Protein AF-A0AB35PGX9-F1 (afdb_monomer_lite)

Structure (mmCIF, N/CA/C/O backbone):
data_AF-A0AB35PGX9-F1
#
_entry.id   AF-A0AB35PGX9-F1
#
loop_
_atom_site.group_PDB
_atom_site.id
_atom_site.type_symbol
_atom_site.label_atom_id
_atom_site.label_alt_id
_atom_site.label_comp_id
_atom_site.label_asym_id
_atom_site.label_entity_id
_atom_site.label_seq_id
_atom_site.pdbx_PDB_ins_code
_atom_site.Cartn_x
_atom_site.Cartn_y
_atom_site.Cartn_z
_atom_site.occupancy
_atom_site.B_iso_or_equiv
_atom_site.auth_seq_id
_atom_site.auth_comp_id
_atom_site.auth_asym_id
_atom_site.auth_atom_id
_atom_site.pdbx_PDB_model_num
ATOM 1 N N . MET A 1 1 ? 38.425 8.591 -52.924 1.00 60.19 1 MET A N 1
ATOM 2 C CA . MET A 1 1 ? 37.621 9.742 -53.399 1.00 60.19 1 MET A CA 1
ATOM 3 C C . MET A 1 1 ? 38.298 10.502 -54.542 1.00 60.19 1 MET A C 1
ATOM 5 O O . MET A 1 1 ? 37.748 10.465 -55.629 1.00 60.19 1 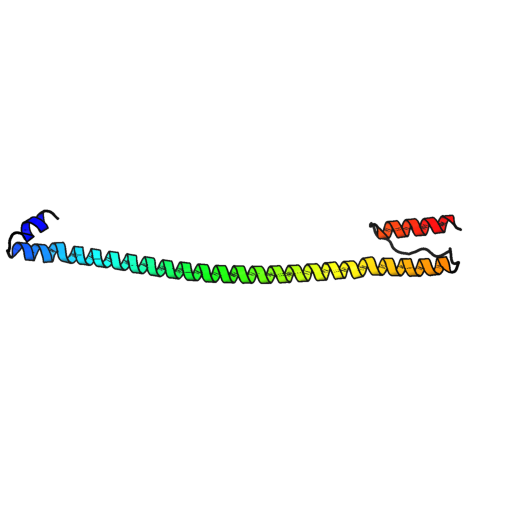MET A O 1
ATOM 9 N N . LYS A 1 2 ? 39.490 11.108 -54.370 1.00 71.12 2 LYS A N 1
ATOM 10 C CA . LYS A 1 2 ? 40.160 11.883 -55.446 1.00 71.12 2 LYS A CA 1
ATOM 11 C C . LYS A 1 2 ? 40.389 11.089 -56.750 1.00 71.12 2 LYS A C 1
ATOM 13 O O . LYS A 1 2 ? 39.935 11.519 -57.799 1.00 71.12 2 LYS A O 1
ATOM 18 N N . LYS A 1 3 ? 40.944 9.871 -56.662 1.00 70.00 3 LYS A N 1
ATOM 19 C CA . LYS A 1 3 ? 41.159 8.980 -57.823 1.00 70.00 3 LYS A CA 1
ATOM 20 C C . LYS A 1 3 ? 39.857 8.550 -58.523 1.00 70.00 3 LYS A C 1
ATOM 22 O O . LYS A 1 3 ? 39.808 8.473 -59.740 1.00 70.00 3 LYS A O 1
ATOM 27 N N . ALA A 1 4 ? 38.780 8.330 -57.760 1.00 67.38 4 ALA A N 1
ATOM 28 C CA . ALA A 1 4 ? 37.450 8.028 -58.303 1.00 67.38 4 ALA A CA 1
ATOM 29 C C . ALA A 1 4 ? 36.873 9.206 -59.108 1.00 67.38 4 ALA A C 1
ATOM 31 O O . ALA A 1 4 ? 36.272 9.008 -60.157 1.00 67.38 4 ALA A O 1
ATOM 32 N N . GLN A 1 5 ? 37.064 10.434 -58.614 1.00 68.81 5 GLN A N 1
ATOM 33 C CA . GLN A 1 5 ? 36.605 11.665 -59.264 1.00 68.81 5 GLN A CA 1
ATOM 34 C C . GLN A 1 5 ? 37.422 12.010 -60.517 1.00 68.81 5 GLN A C 1
ATOM 36 O O . GLN A 1 5 ? 36.877 12.584 -61.456 1.00 68.81 5 GLN A O 1
ATOM 41 N N . GLU A 1 6 ? 38.713 11.675 -60.536 1.00 70.25 6 GLU A N 1
ATOM 42 C CA . GLU A 1 6 ? 39.587 11.819 -61.708 1.00 70.25 6 GLU A CA 1
ATOM 43 C C . GLU A 1 6 ? 39.229 10.805 -62.799 1.00 70.25 6 GLU A C 1
ATOM 45 O O . GLU A 1 6 ? 39.019 11.187 -63.948 1.00 70.25 6 GLU A O 1
ATOM 50 N N . LEU A 1 7 ? 39.064 9.533 -62.426 1.00 67.12 7 LEU A N 1
ATOM 51 C CA . LEU A 1 7 ? 38.678 8.463 -63.345 1.00 67.12 7 LEU A CA 1
ATOM 52 C C . LEU A 1 7 ? 37.246 8.637 -63.874 1.00 67.12 7 LEU A C 1
ATOM 54 O O . LEU A 1 7 ? 37.006 8.426 -65.054 1.00 67.12 7 LEU A O 1
ATOM 58 N N . GLY A 1 8 ? 36.299 9.121 -63.065 1.00 66.06 8 GLY A N 1
ATOM 59 C CA . GLY A 1 8 ? 34.925 9.392 -63.516 1.00 66.06 8 GLY A CA 1
ATOM 60 C C . GLY A 1 8 ? 34.797 10.488 -64.588 1.00 66.06 8 GLY A C 1
ATOM 61 O O . GLY A 1 8 ? 33.758 10.579 -65.235 1.00 66.06 8 GLY A O 1
ATOM 62 N N . LYS A 1 9 ? 35.836 11.311 -64.798 1.00 69.06 9 LYS A N 1
ATOM 63 C CA . LYS A 1 9 ? 35.904 12.297 -65.895 1.00 69.06 9 LYS A CA 1
ATOM 64 C C . LYS A 1 9 ? 36.470 11.709 -67.193 1.00 69.06 9 LYS A C 1
ATOM 66 O O . LYS A 1 9 ? 36.287 12.308 -68.249 1.00 69.06 9 LYS A O 1
ATOM 71 N N . ALA A 1 10 ? 37.150 10.565 -67.120 1.00 64.06 10 ALA A N 1
ATOM 72 C CA . ALA A 1 10 ? 37.703 9.850 -68.263 1.00 64.06 10 ALA A CA 1
ATOM 73 C 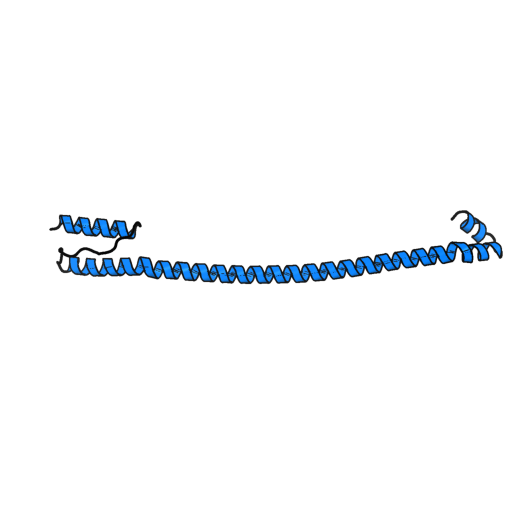C . ALA A 1 10 ? 36.800 8.655 -68.600 1.00 64.06 10 ALA A C 1
ATOM 75 O O . ALA A 1 10 ? 36.617 7.753 -67.786 1.00 64.06 10 ALA A O 1
ATOM 76 N N . ASN A 1 11 ? 36.228 8.640 -69.804 1.00 63.03 11 ASN A N 1
ATOM 77 C CA . ASN A 1 11 ? 35.289 7.609 -70.254 1.00 63.03 11 ASN A CA 1
ATOM 78 C C . ASN A 1 11 ? 36.024 6.317 -70.685 1.00 63.03 11 ASN A C 1
ATOM 80 O O . ASN A 1 11 ? 35.887 5.876 -71.824 1.00 63.03 11 ASN A O 1
ATOM 84 N N . ASN A 1 12 ? 36.855 5.756 -69.793 1.00 70.81 12 ASN A N 1
ATOM 85 C CA . ASN A 1 12 ? 37.823 4.694 -70.090 1.00 70.81 12 ASN A CA 1
ATOM 86 C C . ASN A 1 12 ? 37.617 3.425 -69.232 1.00 70.81 12 ASN A C 1
ATOM 88 O O . ASN A 1 12 ? 37.102 3.466 -68.115 1.00 70.81 12 ASN A O 1
ATOM 92 N N . GLU A 1 13 ? 38.107 2.291 -69.742 1.00 76.44 13 GLU A N 1
ATOM 93 C CA . GLU A 1 13 ? 38.056 0.945 -69.137 1.00 76.44 13 GLU A CA 1
ATOM 94 C C . GLU A 1 13 ? 38.730 0.855 -67.748 1.00 76.44 13 GLU A C 1
ATOM 96 O O . GLU A 1 13 ? 38.294 0.110 -66.866 1.00 76.44 13 GLU A O 1
ATOM 101 N N . GLU A 1 14 ? 39.750 1.682 -67.504 1.00 78.25 14 GLU A N 1
ATOM 102 C CA . GLU A 1 14 ? 40.440 1.787 -66.212 1.00 78.25 14 GLU A CA 1
ATOM 103 C C . GLU A 1 14 ? 39.528 2.359 -65.110 1.00 78.25 14 GLU A C 1
ATOM 105 O O . GLU A 1 14 ? 39.560 1.902 -63.963 1.00 78.25 14 GLU A O 1
ATOM 110 N N . SER A 1 15 ? 38.649 3.303 -65.464 1.00 75.38 15 SER A N 1
ATOM 111 C CA . SER A 1 15 ? 37.657 3.889 -64.557 1.00 75.38 15 SER A CA 1
ATOM 112 C C . SER A 1 15 ? 36.608 2.865 -64.136 1.00 75.38 15 SER A C 1
ATOM 114 O O . SER A 1 15 ? 36.247 2.791 -62.959 1.00 75.38 15 SER A O 1
ATOM 116 N N . TYR A 1 16 ? 36.169 2.034 -65.083 1.00 75.88 16 TYR A N 1
ATOM 117 C CA . TYR A 1 16 ? 35.239 0.937 -64.824 1.00 75.88 16 TYR A CA 1
ATOM 118 C C . TYR A 1 16 ? 35.880 -0.154 -63.954 1.00 75.88 16 TYR A C 1
ATOM 120 O O . TYR A 1 16 ? 35.293 -0.593 -62.966 1.00 75.88 16 TYR A O 1
ATOM 128 N N . THR A 1 17 ? 37.134 -0.512 -64.234 1.00 81.69 17 THR A N 1
ATOM 129 C CA . THR A 1 17 ? 37.889 -1.493 -63.438 1.00 81.69 17 THR A CA 1
ATOM 130 C C . THR A 1 17 ? 38.101 -1.022 -61.996 1.00 81.69 17 THR A C 1
ATOM 132 O O . THR A 1 17 ? 37.919 -1.790 -61.050 1.00 81.69 17 THR A O 1
ATOM 135 N N . TYR A 1 18 ? 38.448 0.253 -61.798 1.00 81.38 18 TYR A N 1
ATOM 136 C CA . TYR A 1 18 ? 38.585 0.836 -60.462 1.00 81.38 18 TYR A CA 1
ATOM 137 C C . TYR A 1 18 ? 37.248 0.879 -59.709 1.00 81.38 18 TYR A C 1
ATOM 139 O O . TYR A 1 18 ? 37.207 0.593 -58.510 1.00 81.38 18 TYR A O 1
ATOM 147 N N . TYR A 1 19 ? 36.150 1.188 -60.403 1.00 80.31 19 TYR A N 1
ATOM 148 C CA . TYR A 1 19 ? 34.809 1.151 -59.825 1.00 80.31 19 TYR A CA 1
ATOM 149 C C . TYR A 1 19 ? 34.455 -0.245 -59.295 1.00 80.31 19 TYR A C 1
ATOM 151 O O . TYR A 1 19 ? 34.142 -0.370 -58.109 1.00 80.31 19 TYR A O 1
ATOM 159 N N . LEU A 1 20 ? 34.586 -1.281 -60.131 1.00 82.81 20 LEU A N 1
ATOM 160 C CA . LEU A 1 20 ? 34.269 -2.666 -59.762 1.00 82.81 20 LEU A CA 1
ATOM 161 C C . LEU A 1 20 ? 35.165 -3.188 -58.628 1.00 82.81 20 LEU A C 1
ATOM 163 O O . LEU A 1 20 ? 34.708 -3.906 -57.742 1.00 82.81 20 LEU A O 1
ATOM 167 N N . LYS A 1 21 ? 36.454 -2.827 -58.636 1.00 86.31 21 LYS A N 1
ATOM 168 C CA . LYS A 1 21 ? 37.428 -3.357 -57.673 1.00 86.31 21 LYS A CA 1
ATOM 169 C C . LYS A 1 21 ? 37.384 -2.665 -56.310 1.00 86.31 21 LYS A C 1
ATOM 171 O O . LYS A 1 21 ? 37.580 -3.325 -55.294 1.00 86.31 21 LYS A O 1
ATOM 176 N N . GLU A 1 22 ? 37.166 -1.351 -56.274 1.00 83.31 22 GLU A N 1
ATOM 177 C CA . GLU A 1 22 ? 37.371 -0.545 -55.060 1.00 83.31 22 GLU A CA 1
ATOM 178 C C . GLU A 1 22 ? 36.106 0.182 -54.589 1.00 83.31 22 GLU A C 1
ATOM 180 O O . GLU A 1 22 ? 35.908 0.348 -53.386 1.00 83.31 22 GLU A O 1
ATOM 185 N N . ILE A 1 23 ? 35.244 0.644 -55.499 1.00 84.75 23 ILE A N 1
ATOM 186 C CA . ILE A 1 23 ? 34.080 1.468 -55.130 1.00 84.75 23 ILE A CA 1
ATOM 187 C C . ILE A 1 23 ? 32.876 0.586 -54.813 1.00 84.75 23 ILE A C 1
ATOM 189 O O . ILE A 1 23 ? 32.292 0.729 -53.740 1.00 84.75 23 ILE A O 1
ATOM 193 N N . GLU A 1 24 ? 32.525 -0.337 -55.707 1.00 86.94 24 GLU A N 1
ATOM 194 C CA . GLU A 1 24 ? 31.382 -1.236 -55.546 1.00 86.94 24 GLU A CA 1
ATOM 195 C C . GLU A 1 24 ? 31.433 -2.060 -54.244 1.00 86.94 24 GLU A C 1
ATOM 197 O O . GLU A 1 24 ? 30.483 -1.965 -53.461 1.00 86.94 24 GLU A O 1
ATOM 202 N N . PRO A 1 25 ? 32.521 -2.785 -53.908 1.00 90.94 25 PRO A N 1
ATOM 203 C CA . PRO A 1 25 ? 32.562 -3.575 -52.677 1.00 90.94 25 PRO A CA 1
ATOM 204 C C . PRO A 1 25 ? 32.534 -2.704 -51.415 1.00 90.94 25 PRO A C 1
ATOM 206 O O . PRO A 1 25 ? 31.924 -3.082 -50.416 1.00 90.94 25 PRO A O 1
ATOM 209 N N . ASN A 1 26 ? 33.153 -1.519 -51.438 1.00 89.31 26 ASN A N 1
ATOM 210 C CA . ASN A 1 26 ? 33.109 -0.594 -50.302 1.00 89.31 26 ASN A CA 1
ATOM 211 C C . ASN A 1 26 ? 31.718 0.028 -50.125 1.00 89.31 26 ASN A C 1
ATOM 213 O O . ASN A 1 26 ? 31.257 0.201 -48.994 1.00 89.31 26 ASN A O 1
ATOM 217 N N . MET A 1 27 ? 31.017 0.312 -51.223 1.00 87.50 27 MET A N 1
ATOM 218 C CA . MET A 1 27 ? 29.630 0.767 -51.196 1.00 87.50 27 MET A CA 1
ATOM 219 C C . MET A 1 27 ? 28.694 -0.336 -50.685 1.00 87.50 27 MET A C 1
ATOM 221 O O . MET A 1 27 ? 27.851 -0.058 -49.833 1.00 87.50 27 MET A O 1
ATOM 225 N N . GLN A 1 28 ? 28.887 -1.591 -51.105 1.00 93.44 28 GLN A N 1
ATOM 226 C CA . GLN A 1 28 ? 28.140 -2.738 -50.577 1.00 93.44 28 GLN A CA 1
ATOM 227 C C . GLN A 1 28 ? 28.379 -2.939 -49.074 1.00 93.44 28 GLN A C 1
ATOM 229 O O . GLN A 1 28 ? 27.413 -3.068 -48.323 1.00 93.44 28 GLN A O 1
ATOM 234 N N . LYS A 1 29 ? 29.637 -2.878 -48.611 1.00 94.06 29 LYS A N 1
ATOM 235 C CA . LYS A 1 29 ? 29.969 -2.909 -47.173 1.00 94.06 29 LYS A CA 1
ATOM 236 C C . LYS A 1 29 ? 29.288 -1.776 -46.408 1.00 94.06 29 LYS A C 1
ATOM 238 O O . LYS A 1 29 ? 28.723 -2.013 -45.349 1.00 94.06 29 LYS A O 1
ATOM 243 N N . THR A 1 30 ? 29.286 -0.565 -46.963 1.00 93.50 30 THR A N 1
ATOM 244 C CA . THR A 1 30 ? 28.645 0.602 -46.337 1.00 93.50 30 THR A CA 1
ATOM 245 C C . THR A 1 30 ? 27.132 0.408 -46.213 1.00 93.50 30 THR A C 1
ATOM 247 O O . THR A 1 30 ? 26.571 0.626 -45.142 1.00 93.50 30 THR A O 1
ATOM 250 N N . ILE A 1 31 ? 26.466 -0.055 -47.277 1.00 95.38 31 ILE A N 1
ATOM 251 C CA . ILE A 1 31 ? 25.028 -0.368 -47.257 1.00 95.38 31 ILE A CA 1
ATOM 252 C C . ILE A 1 31 ? 24.729 -1.467 -46.232 1.00 95.38 31 ILE A C 1
ATOM 254 O O . ILE A 1 31 ? 23.747 -1.363 -45.499 1.00 95.38 31 ILE A O 1
ATOM 258 N N . GLN A 1 32 ? 25.574 -2.496 -46.156 1.00 96.94 32 GLN A N 1
ATOM 259 C CA . GLN A 1 32 ? 25.430 -3.577 -45.187 1.00 96.94 32 GLN A CA 1
ATOM 260 C C . GLN A 1 32 ? 25.550 -3.065 -43.745 1.00 96.94 32 GLN A C 1
ATOM 262 O O . GLN A 1 32 ? 24.662 -3.332 -42.941 1.00 96.94 32 GLN A O 1
ATOM 267 N N . SER A 1 33 ? 26.560 -2.249 -43.430 1.00 96.75 33 SER A N 1
ATOM 268 C CA . SER A 1 33 ? 26.698 -1.645 -42.097 1.00 96.75 33 SER A CA 1
ATOM 269 C C . SER A 1 33 ? 25.521 -0.730 -41.741 1.00 96.75 33 SER A C 1
ATOM 271 O O . SER A 1 33 ? 25.060 -0.734 -40.602 1.00 96.75 33 SER A O 1
ATOM 273 N N . ILE A 1 34 ? 24.977 0.021 -42.708 1.00 96.56 34 ILE A N 1
ATOM 274 C CA . ILE A 1 34 ? 23.760 0.821 -42.490 1.00 96.56 34 ILE A CA 1
ATOM 275 C C . ILE A 1 34 ? 22.564 -0.088 -42.177 1.00 96.56 34 ILE A C 1
ATOM 277 O O . ILE A 1 34 ? 21.800 0.209 -41.260 1.00 96.56 34 ILE A O 1
ATOM 281 N N . ARG A 1 35 ? 22.400 -1.210 -42.891 1.00 97.38 35 ARG A N 1
ATOM 282 C CA . ARG A 1 35 ? 21.339 -2.191 -42.597 1.00 97.38 35 ARG A CA 1
ATOM 283 C C . ARG A 1 35 ? 21.488 -2.796 -41.210 1.00 97.38 35 ARG A C 1
ATOM 285 O O . ARG A 1 35 ? 20.496 -2.878 -40.494 1.00 97.38 35 ARG A O 1
ATOM 292 N N . GLU A 1 36 ? 22.698 -3.173 -40.818 1.00 97.69 36 GLU A N 1
ATOM 293 C CA . GLU A 1 36 ? 22.976 -3.709 -39.483 1.00 97.69 36 GLU A CA 1
ATOM 294 C C . GLU A 1 36 ? 22.618 -2.702 -38.388 1.00 97.69 36 GLU A C 1
ATOM 296 O O . GLU A 1 36 ? 21.949 -3.070 -37.425 1.00 97.69 36 GLU A O 1
ATOM 301 N N . LEU A 1 37 ? 22.962 -1.423 -38.567 1.00 97.00 37 LEU A N 1
ATOM 302 C CA . LEU A 1 37 ? 22.571 -0.359 -37.638 1.00 97.00 37 LEU A CA 1
ATOM 303 C C . LEU A 1 37 ? 21.052 -0.152 -37.584 1.00 97.00 37 LEU A C 1
ATOM 305 O O . LEU A 1 37 ? 20.503 0.036 -36.499 1.00 97.00 37 LEU A O 1
ATOM 309 N N . MET A 1 38 ? 20.358 -0.205 -38.726 1.00 97.06 38 MET A N 1
ATOM 310 C CA . MET A 1 38 ? 18.893 -0.111 -38.756 1.00 97.06 38 MET A CA 1
ATOM 311 C C . MET A 1 38 ? 18.242 -1.274 -38.001 1.00 97.06 38 MET A C 1
ATOM 313 O O . MET A 1 38 ? 17.359 -1.042 -37.177 1.00 97.06 38 MET A O 1
ATOM 317 N N . VAL A 1 39 ? 18.700 -2.507 -38.237 1.00 98.00 39 VAL A N 1
ATOM 318 C CA . VAL A 1 39 ? 18.194 -3.705 -37.547 1.00 98.00 39 VAL A CA 1
ATOM 319 C C . VAL A 1 39 ? 18.500 -3.640 -36.053 1.00 98.00 39 VAL A C 1
ATOM 321 O O . VAL A 1 39 ? 17.614 -3.878 -35.238 1.00 98.00 39 VAL A O 1
ATOM 324 N N . TYR A 1 40 ? 19.723 -3.262 -35.681 1.00 97.94 40 TYR A N 1
ATOM 325 C CA . TYR A 1 40 ? 20.121 -3.086 -34.286 1.00 97.94 40 TYR A CA 1
ATOM 326 C C . TYR A 1 40 ? 19.228 -2.071 -33.560 1.00 97.94 40 TYR A C 1
ATOM 328 O O . TYR A 1 40 ? 18.705 -2.363 -32.485 1.00 97.94 40 TYR A O 1
ATOM 336 N N . ASN A 1 41 ? 18.986 -0.908 -34.169 1.00 97.81 41 ASN A N 1
ATOM 337 C CA . ASN A 1 41 ? 18.121 0.117 -33.589 1.00 97.81 41 ASN A CA 1
ATOM 338 C C . ASN A 1 41 ? 16.657 -0.336 -33.498 1.00 97.81 41 ASN A C 1
ATOM 340 O O . ASN A 1 41 ? 16.013 -0.064 -32.487 1.00 97.81 41 ASN A O 1
ATOM 344 N N . SER A 1 42 ? 16.144 -1.048 -34.510 1.00 97.81 42 SER A N 1
ATOM 345 C CA . SER A 1 42 ? 14.788 -1.616 -34.487 1.00 97.81 42 SER A CA 1
ATOM 346 C C . SER A 1 42 ? 14.629 -2.625 -33.350 1.00 97.81 42 SER A C 1
ATOM 348 O O . SER A 1 42 ? 13.708 -2.508 -32.546 1.00 97.81 42 SER A O 1
ATOM 350 N N . ASN A 1 43 ? 15.574 -3.558 -33.220 1.00 97.88 43 ASN A N 1
ATOM 351 C CA . ASN A 1 43 ? 15.559 -4.568 -32.164 1.00 97.88 43 ASN A CA 1
ATOM 352 C C . ASN A 1 43 ? 15.658 -3.929 -30.773 1.00 97.88 43 ASN A C 1
ATOM 354 O O . ASN A 1 43 ? 14.932 -4.319 -29.861 1.00 97.88 43 ASN A O 1
ATOM 358 N N . ASN A 1 44 ? 16.516 -2.920 -30.604 1.00 97.94 44 ASN A N 1
ATOM 359 C CA . ASN A 1 44 ? 16.610 -2.179 -29.346 1.00 97.94 44 ASN A CA 1
ATOM 360 C C . ASN A 1 44 ? 15.308 -1.441 -29.013 1.00 97.94 44 ASN A C 1
ATOM 362 O O . ASN A 1 44 ? 14.887 -1.443 -27.858 1.00 97.94 44 ASN A O 1
ATOM 366 N N . ALA A 1 45 ? 14.659 -0.821 -30.002 1.00 97.31 45 ALA A N 1
ATOM 367 C CA . ALA A 1 45 ? 13.380 -0.147 -29.800 1.00 97.31 45 ALA A CA 1
ATOM 368 C C . ALA A 1 45 ? 12.285 -1.139 -29.372 1.00 97.31 45 ALA A C 1
ATOM 370 O O . ALA A 1 45 ? 11.548 -0.862 -28.424 1.00 97.31 45 ALA A O 1
ATOM 371 N N . GLU A 1 46 ? 12.222 -2.317 -29.998 1.00 97.69 46 GLU A N 1
ATOM 372 C CA . GLU A 1 46 ? 11.297 -3.387 -29.607 1.00 97.69 46 GLU A CA 1
ATOM 373 C C . GLU A 1 46 ? 11.570 -3.899 -28.188 1.00 97.69 46 GLU A C 1
ATOM 375 O O . GLU A 1 46 ? 10.638 -4.045 -27.395 1.00 97.69 46 GLU A O 1
ATOM 380 N N . GLN A 1 47 ? 12.837 -4.115 -27.827 1.00 97.31 47 GLN A N 1
ATOM 381 C CA . GLN A 1 47 ? 13.211 -4.531 -26.473 1.00 97.31 47 GLN A CA 1
ATOM 382 C C . GLN A 1 47 ? 12.825 -3.480 -25.430 1.00 97.31 47 GLN A C 1
ATOM 384 O O . GLN A 1 47 ? 12.244 -3.823 -24.401 1.00 97.31 47 GLN A O 1
ATOM 389 N N . LEU A 1 48 ? 13.085 -2.197 -25.698 1.00 97.19 48 LEU A N 1
ATOM 390 C CA . LEU A 1 48 ? 12.675 -1.107 -24.812 1.00 97.19 48 LEU A CA 1
ATOM 391 C C . LEU A 1 48 ? 11.151 -1.042 -24.674 1.00 97.19 48 LEU A C 1
ATOM 393 O O . LEU A 1 48 ? 10.651 -0.867 -23.565 1.00 97.19 48 LEU A O 1
ATOM 397 N N . GLN A 1 49 ? 10.404 -1.241 -25.762 1.00 97.00 49 GLN A N 1
ATOM 398 C CA . GLN A 1 49 ? 8.942 -1.307 -25.724 1.00 97.00 49 GLN A CA 1
ATOM 399 C C . GLN A 1 49 ? 8.457 -2.470 -24.846 1.00 97.00 49 GLN A C 1
ATOM 401 O O . GLN A 1 49 ? 7.565 -2.285 -24.016 1.00 97.00 49 GLN A O 1
ATOM 406 N N . GLN A 1 50 ? 9.053 -3.657 -24.992 1.00 96.62 50 GLN A N 1
ATOM 407 C CA . GLN A 1 50 ? 8.716 -4.831 -24.183 1.00 96.62 50 GLN A CA 1
ATOM 408 C C . GLN A 1 50 ? 9.037 -4.610 -22.703 1.00 96.62 50 GLN A C 1
ATOM 410 O O . GLN A 1 50 ? 8.189 -4.864 -21.849 1.00 96.62 50 GLN A O 1
ATOM 415 N N . VAL A 1 51 ? 10.225 -4.084 -22.390 1.00 97.19 51 VAL A N 1
ATOM 416 C CA . VAL A 1 51 ? 10.626 -3.749 -21.016 1.00 97.19 51 VAL A CA 1
ATOM 417 C C . VAL A 1 51 ? 9.688 -2.705 -20.417 1.00 97.19 51 VAL A C 1
ATOM 419 O O . VAL A 1 51 ? 9.239 -2.877 -19.288 1.00 97.19 51 VAL A O 1
ATOM 422 N N . ASN A 1 52 ? 9.328 -1.664 -21.166 1.00 96.75 52 ASN A N 1
ATOM 423 C CA . ASN A 1 52 ? 8.399 -0.636 -20.699 1.00 96.75 52 ASN A CA 1
ATOM 424 C C . ASN A 1 52 ? 7.008 -1.208 -20.414 1.00 96.75 52 ASN A C 1
ATOM 426 O O . ASN A 1 52 ? 6.436 -0.911 -19.367 1.00 96.75 52 ASN A O 1
ATOM 430 N N . ASN A 1 53 ? 6.486 -2.062 -21.298 1.00 96.75 53 ASN A N 1
ATOM 431 C CA . ASN A 1 53 ? 5.198 -2.721 -21.090 1.00 96.75 53 ASN A CA 1
ATOM 432 C C . ASN A 1 53 ? 5.231 -3.646 -19.864 1.00 96.75 53 ASN A C 1
ATOM 434 O O . ASN A 1 53 ? 4.328 -3.583 -19.029 1.00 96.75 53 ASN A O 1
ATOM 438 N N . ASN A 1 54 ? 6.285 -4.452 -19.713 1.00 96.81 54 ASN A N 1
ATOM 439 C CA . ASN A 1 54 ? 6.458 -5.340 -18.562 1.00 96.81 54 ASN A CA 1
ATOM 440 C C . ASN A 1 54 ? 6.603 -4.548 -17.257 1.00 96.81 54 ASN A C 1
ATOM 442 O O . ASN A 1 54 ? 5.981 -4.892 -16.254 1.00 96.81 54 ASN A O 1
ATOM 446 N N . ASN A 1 55 ? 7.373 -3.459 -17.269 1.00 96.88 55 ASN A N 1
ATOM 447 C CA . ASN A 1 55 ? 7.526 -2.577 -16.117 1.00 96.88 55 ASN A CA 1
ATOM 448 C C . ASN A 1 55 ? 6.194 -1.923 -15.749 1.00 96.88 55 ASN A C 1
ATOM 450 O O . ASN A 1 55 ? 5.819 -1.955 -14.582 1.00 96.88 55 ASN A O 1
ATOM 454 N N . ALA A 1 56 ? 5.447 -1.400 -16.724 1.00 96.69 56 ALA A N 1
ATOM 455 C CA . ALA A 1 56 ? 4.130 -0.815 -16.488 1.00 96.69 56 ALA A CA 1
ATOM 456 C C . ALA A 1 56 ? 3.153 -1.836 -15.884 1.00 96.69 56 ALA A C 1
ATOM 458 O O . ALA A 1 56 ? 2.469 -1.530 -14.905 1.00 96.69 56 ALA A O 1
ATOM 459 N N . GLN A 1 57 ? 3.130 -3.067 -16.408 1.00 96.94 57 GLN A N 1
ATOM 460 C CA . GLN A 1 57 ? 2.328 -4.156 -15.846 1.00 96.94 57 GLN A CA 1
ATOM 461 C C . GLN A 1 57 ? 2.758 -4.509 -14.419 1.00 96.94 57 GLN A C 1
ATOM 463 O O . GLN A 1 57 ? 1.910 -4.615 -13.535 1.00 96.94 57 GLN A O 1
ATOM 468 N N . ASN A 1 58 ? 4.060 -4.638 -14.161 1.00 97.06 58 ASN A N 1
ATOM 469 C CA . ASN A 1 58 ? 4.569 -4.959 -12.830 1.00 97.06 58 ASN A CA 1
ATOM 470 C C . ASN A 1 58 ? 4.264 -3.842 -11.819 1.00 97.06 58 ASN A C 1
ATOM 472 O O . ASN A 1 58 ? 3.824 -4.111 -10.702 1.00 97.06 58 ASN A O 1
ATOM 476 N N . THR A 1 59 ? 4.418 -2.579 -12.223 1.00 97.62 59 THR A N 1
ATOM 477 C CA . THR A 1 59 ? 4.013 -1.420 -11.424 1.00 97.62 59 THR A CA 1
ATOM 478 C C . THR A 1 59 ? 2.516 -1.460 -11.124 1.00 97.62 59 THR A C 1
ATOM 480 O O . THR A 1 59 ? 2.128 -1.262 -9.974 1.00 97.62 59 THR A O 1
ATOM 483 N N . MET A 1 60 ? 1.672 -1.776 -12.110 1.00 97.69 60 MET A N 1
ATOM 484 C CA . MET A 1 60 ? 0.226 -1.907 -11.910 1.00 97.69 60 MET A CA 1
ATOM 485 C C . MET A 1 60 ? -0.115 -3.014 -10.903 1.00 97.69 60 MET A C 1
ATOM 487 O O . MET A 1 60 ? -0.893 -2.780 -9.979 1.00 97.69 60 MET A O 1
ATOM 491 N N . ILE A 1 61 ? 0.504 -4.192 -11.029 1.00 97.88 61 ILE A N 1
ATOM 492 C CA . ILE A 1 61 ? 0.321 -5.311 -10.091 1.00 97.88 61 ILE A CA 1
ATOM 493 C C . ILE A 1 61 ? 0.751 -4.903 -8.678 1.00 97.88 61 ILE A C 1
ATOM 495 O O . ILE A 1 61 ? 0.009 -5.128 -7.722 1.00 97.88 61 ILE A O 1
ATOM 499 N N . MET A 1 62 ? 1.907 -4.251 -8.537 1.00 98.06 62 MET A N 1
ATOM 500 C CA . MET A 1 62 ? 2.397 -3.758 -7.249 1.00 98.06 62 MET A CA 1
ATOM 501 C C . MET A 1 62 ? 1.406 -2.781 -6.602 1.00 98.06 62 MET A C 1
ATOM 503 O O . MET A 1 62 ? 1.093 -2.925 -5.420 1.00 98.06 62 MET A O 1
ATOM 507 N N . PHE A 1 63 ? 0.861 -1.829 -7.367 1.00 98.06 63 PHE A N 1
ATOM 508 C CA . PHE A 1 63 ? -0.164 -0.905 -6.870 1.00 98.06 63 PHE A CA 1
ATOM 509 C C . PHE A 1 63 ? -1.419 -1.637 -6.383 1.00 98.06 63 PHE A C 1
ATOM 511 O O . PHE A 1 63 ? -1.939 -1.310 -5.312 1.00 98.06 63 PHE A O 1
ATOM 518 N N . VAL A 1 64 ? -1.896 -2.640 -7.125 1.00 98.19 64 VAL A N 1
ATOM 519 C CA . VAL A 1 64 ? -3.069 -3.438 -6.730 1.00 98.19 64 VAL A CA 1
ATOM 520 C C . VAL A 1 64 ? -2.801 -4.194 -5.428 1.00 98.19 64 VAL A C 1
ATOM 522 O O . VAL A 1 64 ? -3.616 -4.129 -4.507 1.00 98.19 64 VAL A O 1
ATOM 525 N N . VAL A 1 65 ? -1.644 -4.849 -5.305 1.00 98.25 65 VAL A N 1
ATOM 526 C CA . VAL A 1 65 ? -1.259 -5.583 -4.088 1.00 98.25 65 VAL A CA 1
ATOM 527 C C . VAL A 1 65 ? -1.176 -4.646 -2.882 1.00 98.25 65 VAL A C 1
ATOM 529 O O . VAL A 1 65 ? -1.767 -4.938 -1.842 1.00 98.25 65 VAL A O 1
ATOM 532 N N . LEU A 1 66 ? -0.510 -3.496 -3.020 1.00 98.25 66 LEU A N 1
ATOM 533 C CA . LEU A 1 66 ? -0.419 -2.497 -1.951 1.00 98.25 66 LEU A CA 1
ATOM 534 C C . LEU A 1 66 ? -1.798 -1.963 -1.541 1.00 98.25 66 LEU A C 1
ATOM 536 O O . LEU A 1 66 ? -2.062 -1.804 -0.350 1.00 98.25 66 LEU A O 1
ATOM 540 N N . SER A 1 67 ? -2.695 -1.744 -2.504 1.00 98.25 67 SER A N 1
ATOM 541 C CA . SER A 1 67 ? -4.065 -1.290 -2.230 1.00 98.25 67 SER A CA 1
ATOM 542 C C . SER A 1 67 ? -4.854 -2.326 -1.426 1.00 98.25 67 SER A C 1
ATOM 544 O O . SER A 1 67 ? -5.514 -1.981 -0.446 1.00 98.25 67 SER A O 1
ATOM 546 N N . ILE A 1 68 ? -4.749 -3.607 -1.793 1.00 98.25 68 ILE A N 1
ATOM 547 C CA . ILE A 1 68 ? -5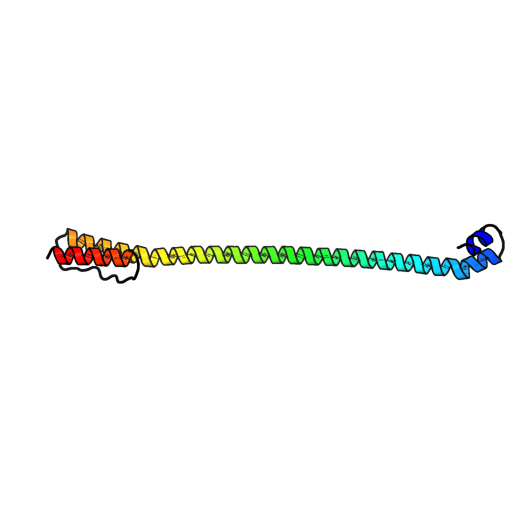.401 -4.704 -1.065 1.00 98.25 68 ILE A CA 1
ATOM 548 C C . ILE A 1 68 ? -4.844 -4.809 0.359 1.00 98.25 68 ILE A C 1
ATOM 550 O O . ILE A 1 68 ? -5.618 -4.907 1.312 1.00 98.25 68 ILE A O 1
ATOM 554 N N . LEU A 1 69 ? -3.521 -4.734 0.526 1.00 98.25 69 LEU A N 1
ATOM 555 C CA . LEU A 1 69 ? -2.888 -4.753 1.847 1.00 98.25 69 LEU A CA 1
ATOM 556 C C . LEU A 1 69 ? -3.361 -3.585 2.720 1.00 98.25 69 LEU A C 1
ATOM 558 O O . LEU A 1 69 ? -3.689 -3.793 3.887 1.00 98.25 69 LEU A O 1
ATOM 562 N N . ALA A 1 70 ? -3.466 -2.380 2.157 1.00 98.25 70 ALA A N 1
ATOM 563 C CA . ALA A 1 70 ? -3.984 -1.218 2.873 1.00 98.25 70 ALA A CA 1
ATOM 564 C C . ALA A 1 70 ? -5.429 -1.440 3.354 1.00 98.25 70 ALA A C 1
ATOM 566 O O . ALA A 1 70 ? -5.738 -1.170 4.515 1.00 98.25 70 ALA A O 1
ATOM 567 N N . ILE A 1 71 ? -6.298 -1.997 2.504 1.00 98.25 71 ILE A N 1
ATOM 568 C CA . ILE A 1 71 ? -7.683 -2.331 2.875 1.00 98.25 71 ILE A CA 1
ATOM 569 C C . ILE A 1 71 ? -7.710 -3.350 4.021 1.00 98.25 71 ILE A C 1
ATOM 571 O O . ILE A 1 71 ? -8.443 -3.160 4.994 1.00 98.25 71 ILE A O 1
ATOM 575 N N . ILE A 1 72 ? -6.891 -4.402 3.945 1.00 98.25 72 ILE A N 1
ATOM 576 C CA . ILE A 1 72 ? -6.795 -5.421 5.000 1.00 98.25 72 ILE A CA 1
ATOM 577 C C . ILE A 1 72 ? -6.364 -4.788 6.326 1.00 98.25 72 ILE A C 1
ATOM 579 O O . ILE A 1 72 ? -6.972 -5.071 7.357 1.00 98.25 72 ILE A O 1
ATOM 583 N N . ILE A 1 73 ? -5.366 -3.900 6.307 1.00 98.00 73 ILE A N 1
ATOM 584 C CA . ILE A 1 73 ? -4.890 -3.194 7.505 1.00 98.00 73 ILE A CA 1
ATOM 585 C C . ILE A 1 73 ? -6.007 -2.339 8.111 1.00 98.00 73 ILE A C 1
ATOM 587 O O . ILE A 1 73 ? -6.229 -2.395 9.319 1.00 98.00 73 ILE A O 1
ATOM 591 N N . VAL A 1 74 ? -6.751 -1.591 7.292 1.00 97.75 74 VAL A N 1
ATOM 592 C CA . VAL A 1 74 ? -7.872 -0.764 7.769 1.00 97.75 74 VAL A CA 1
ATOM 593 C C . VAL A 1 74 ? -8.959 -1.626 8.415 1.00 97.75 74 VAL A C 1
ATOM 595 O O . VAL A 1 74 ? -9.419 -1.312 9.515 1.00 97.75 74 VAL A O 1
ATOM 598 N N . ILE A 1 75 ? -9.338 -2.737 7.778 1.00 97.38 75 ILE A N 1
ATOM 599 C CA . ILE A 1 75 ? -10.322 -3.680 8.329 1.00 97.38 75 ILE A CA 1
ATOM 600 C C . ILE A 1 75 ? -9.816 -4.273 9.648 1.00 97.38 75 ILE A C 1
ATOM 602 O O . ILE A 1 75 ? -10.568 -4.346 10.620 1.00 97.38 75 ILE A O 1
ATOM 606 N N . PHE A 1 76 ? -8.542 -4.661 9.701 1.00 97.12 76 PHE A N 1
ATOM 607 C CA . PHE A 1 76 ? -7.922 -5.235 10.889 1.00 97.12 76 PHE A CA 1
ATOM 608 C C . PHE A 1 76 ? -7.902 -4.246 12.061 1.00 97.12 76 PHE A C 1
ATOM 610 O O . PHE A 1 76 ? -8.338 -4.588 13.161 1.00 97.12 76 PHE A O 1
ATOM 617 N N . ILE A 1 77 ? -7.488 -2.998 11.827 1.00 95.94 77 ILE A N 1
ATOM 618 C CA . ILE A 1 77 ? -7.506 -1.938 12.845 1.00 95.94 77 ILE A CA 1
ATOM 619 C C . ILE A 1 77 ? -8.940 -1.676 13.318 1.00 95.94 77 ILE A C 1
ATOM 621 O O . ILE A 1 77 ? -9.195 -1.641 14.524 1.00 95.94 77 ILE A O 1
ATOM 625 N N . GLY A 1 78 ? -9.898 -1.555 12.394 1.00 94.94 78 GLY A N 1
ATOM 626 C CA . GLY A 1 78 ? -11.309 -1.367 12.738 1.00 94.94 78 GLY A CA 1
ATOM 627 C C . GLY A 1 78 ? -11.865 -2.515 13.587 1.00 94.94 78 GLY A C 1
ATOM 628 O O . GLY A 1 78 ? -12.595 -2.287 14.556 1.00 94.94 78 GLY A O 1
ATOM 629 N N . TYR A 1 79 ? -11.469 -3.751 13.279 1.00 95.06 79 TYR A N 1
ATOM 630 C CA . TYR A 1 79 ? -11.823 -4.927 14.067 1.00 95.06 79 TYR A CA 1
ATOM 631 C C . TYR A 1 79 ? -11.219 -4.885 15.481 1.00 95.06 79 TYR A C 1
ATOM 633 O O . TYR A 1 79 ? -11.939 -5.128 16.454 1.00 95.06 79 TYR A O 1
ATOM 641 N N . LEU A 1 80 ? -9.942 -4.514 15.620 1.00 91.31 80 LEU A N 1
ATOM 642 C CA . LEU A 1 80 ? -9.281 -4.386 16.925 1.00 91.31 80 LEU A CA 1
ATOM 643 C C . LEU A 1 80 ? -9.927 -3.313 17.806 1.00 91.31 80 LEU A C 1
ATOM 645 O O . LEU A 1 80 ? -10.173 -3.564 18.990 1.00 91.31 80 LEU A O 1
ATOM 649 N N . ILE A 1 81 ? -10.251 -2.152 17.231 1.00 90.69 81 ILE A N 1
ATOM 650 C CA . ILE A 1 81 ? -10.948 -1.063 17.929 1.00 90.69 81 ILE A CA 1
ATOM 651 C C . ILE A 1 81 ? -12.323 -1.540 18.406 1.00 90.69 81 ILE A C 1
ATOM 653 O O . ILE A 1 81 ? -12.684 -1.353 19.571 1.00 90.69 81 ILE A O 1
ATOM 657 N N . LYS A 1 82 ? -13.082 -2.209 17.525 1.00 89.81 82 LYS A N 1
ATOM 658 C CA . LYS A 1 82 ? -14.390 -2.778 17.868 1.00 89.81 82 LYS A CA 1
ATOM 659 C C . LYS A 1 82 ? -14.282 -3.784 19.011 1.00 89.81 82 LYS A C 1
ATOM 661 O O . LYS A 1 82 ? -15.182 -3.811 19.840 1.00 89.81 82 LYS A O 1
ATOM 666 N N . LEU A 1 83 ? -13.245 -4.618 19.054 1.00 87.25 83 LEU A N 1
ATOM 667 C CA . LEU A 1 83 ? -13.100 -5.624 20.104 1.00 87.25 83 LEU A CA 1
ATOM 668 C C . LEU A 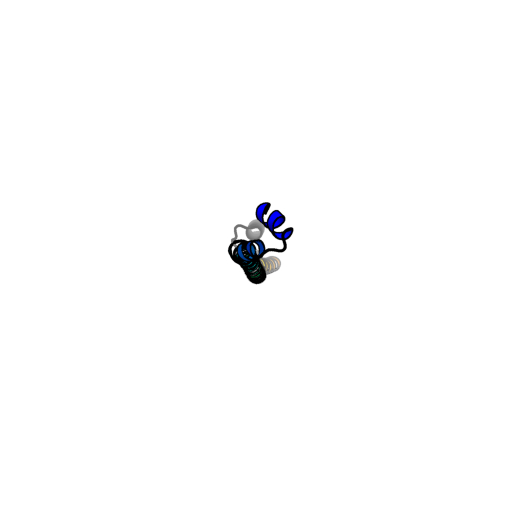1 83 ? -12.721 -4.985 21.445 1.00 87.25 83 LEU A C 1
ATOM 670 O O . LEU A 1 83 ? -13.400 -5.205 22.441 1.00 87.25 83 LEU A O 1
ATOM 674 N N . THR A 1 84 ? -11.679 -4.156 21.462 1.00 86.12 84 THR A N 1
ATOM 675 C CA . THR A 1 84 ? -11.116 -3.617 22.710 1.00 86.12 84 THR A CA 1
ATOM 676 C C . THR A 1 84 ? -11.980 -2.516 23.324 1.00 86.12 84 THR A C 1
ATOM 678 O O . THR A 1 84 ? -12.357 -2.612 24.492 1.00 86.12 84 THR A O 1
ATOM 681 N N . ILE A 1 85 ? -12.364 -1.495 22.551 1.00 90.81 85 ILE A N 1
ATOM 682 C CA . ILE A 1 85 ? -13.092 -0.338 23.095 1.00 90.81 85 ILE A CA 1
ATOM 683 C C . ILE A 1 85 ? -14.540 -0.704 23.422 1.00 90.81 85 ILE A C 1
ATOM 685 O O . ILE A 1 85 ? -15.022 -0.419 24.519 1.00 90.81 85 ILE A O 1
ATOM 689 N N . ARG A 1 86 ? -15.250 -1.368 22.499 1.00 90.00 86 ARG A N 1
ATOM 690 C CA . ARG A 1 86 ? -16.670 -1.698 22.706 1.00 90.00 86 ARG A CA 1
ATOM 691 C C . ARG A 1 86 ? -16.866 -2.598 23.920 1.00 90.00 86 ARG A C 1
ATOM 693 O O . ARG A 1 86 ? -17.813 -2.386 24.670 1.00 90.00 86 ARG A O 1
ATOM 700 N N . GLN A 1 87 ? -16.005 -3.601 24.103 1.00 88.69 87 GLN A N 1
ATOM 701 C CA . GLN A 1 87 ? -16.122 -4.532 25.223 1.00 88.69 87 GLN A CA 1
ATOM 702 C C . GLN A 1 87 ? -15.934 -3.811 26.561 1.00 88.69 87 GLN A C 1
ATOM 704 O O . GLN A 1 87 ? -16.745 -3.996 27.467 1.00 88.69 87 GLN A O 1
ATOM 709 N N . ALA A 1 88 ? -14.919 -2.952 26.663 1.00 89.81 88 ALA A N 1
ATOM 710 C CA . ALA A 1 88 ? -14.652 -2.190 27.876 1.00 89.81 88 ALA A CA 1
ATOM 711 C C . ALA A 1 88 ? -15.780 -1.196 28.200 1.00 89.81 88 ALA A C 1
ATOM 713 O O . ALA A 1 88 ? -16.224 -1.118 29.346 1.00 89.81 88 ALA A O 1
ATOM 714 N N . LEU A 1 89 ? -16.304 -0.494 27.187 1.00 92.50 89 LEU A N 1
ATOM 715 C CA . LEU A 1 89 ? -17.427 0.432 27.360 1.00 92.50 89 LEU A CA 1
ATOM 716 C C . LEU A 1 89 ? -18.720 -0.283 27.760 1.00 92.50 89 LEU A C 1
ATOM 718 O O . LEU A 1 89 ? -19.429 0.203 28.636 1.00 92.50 89 LEU A O 1
ATOM 722 N N . LEU A 1 90 ? -19.032 -1.435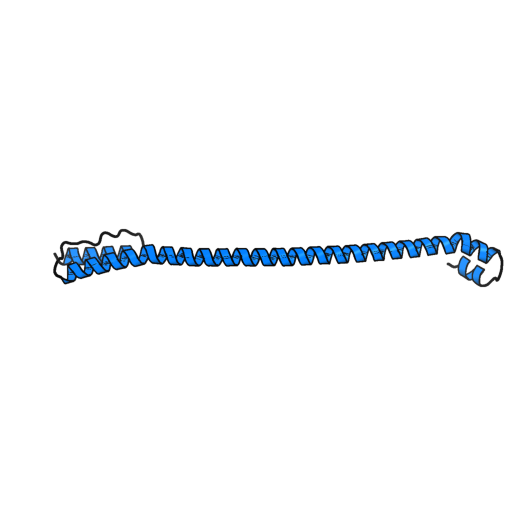 27.157 1.00 92.94 90 LEU A N 1
ATOM 723 C CA . LEU A 1 90 ? -20.219 -2.214 27.524 1.00 92.94 90 LEU A CA 1
ATOM 724 C C . LEU A 1 90 ? -20.127 -2.763 28.949 1.00 92.94 90 LEU A C 1
ATOM 726 O O . LEU A 1 90 ? -21.126 -2.749 29.670 1.00 92.94 90 LEU A O 1
ATOM 730 N N . LEU A 1 91 ? -18.944 -3.227 29.359 1.00 93.06 91 LEU A N 1
ATOM 731 C CA . LEU A 1 91 ? -18.703 -3.671 30.729 1.00 93.06 91 LEU A CA 1
ATOM 732 C C . LEU A 1 91 ? -18.931 -2.515 31.712 1.00 93.06 91 LEU A C 1
ATOM 734 O O . LEU A 1 91 ? -19.765 -2.634 32.608 1.00 93.06 91 LEU A O 1
ATOM 738 N N . LEU A 1 92 ? -18.270 -1.377 31.483 1.00 94.19 92 LEU A N 1
ATOM 739 C CA . LEU A 1 92 ? -18.400 -0.195 32.333 1.00 94.19 92 LEU A CA 1
ATOM 740 C C . LEU A 1 92 ? -19.845 0.319 32.382 1.00 94.19 92 LEU A C 1
ATOM 742 O O . LEU A 1 92 ? -20.342 0.632 33.458 1.00 94.19 92 LEU A O 1
ATOM 746 N N . GLN A 1 93 ? -20.549 0.355 31.246 1.00 94.94 93 GLN A N 1
ATOM 747 C CA . GLN A 1 93 ? -21.952 0.768 31.183 1.00 94.94 93 GLN A CA 1
ATOM 748 C C . GLN A 1 93 ? -22.856 -0.155 32.011 1.00 94.94 93 GLN A C 1
ATOM 750 O O . GLN A 1 93 ? -23.749 0.319 32.715 1.00 94.94 93 GLN A O 1
ATOM 755 N N . ASN A 1 94 ? -22.654 -1.470 31.922 1.00 95.50 94 ASN A N 1
ATOM 756 C CA . ASN A 1 94 ? -23.439 -2.430 32.693 1.00 95.50 94 ASN A CA 1
ATOM 757 C C . ASN A 1 94 ? -23.174 -2.309 34.195 1.00 95.50 94 ASN A C 1
ATOM 759 O O . ASN A 1 94 ? -24.115 -2.394 34.984 1.00 95.50 94 ASN A O 1
ATOM 763 N N . ASP A 1 95 ? -21.928 -2.074 34.590 1.00 95.31 95 ASP A N 1
ATOM 764 C CA . ASP A 1 95 ? -21.577 -1.885 35.994 1.00 95.31 95 ASP A CA 1
ATOM 765 C C . ASP A 1 95 ? -22.101 -0.540 36.522 1.00 95.31 95 ASP A C 1
ATOM 767 O O . ASP A 1 95 ? -22.755 -0.507 37.563 1.00 95.31 95 ASP A O 1
ATOM 771 N N . MET A 1 96 ? -22.004 0.544 35.750 1.00 94.69 96 MET A N 1
ATOM 772 C CA . MET A 1 96 ? -22.648 1.823 36.084 1.00 94.69 96 MET A CA 1
ATOM 773 C C . MET A 1 96 ? -24.162 1.692 36.305 1.00 94.69 96 MET A C 1
ATOM 775 O O . MET A 1 96 ? -24.699 2.317 37.218 1.00 94.69 96 MET A O 1
ATOM 779 N N . LYS A 1 97 ? -24.869 0.855 35.531 1.00 96.31 97 LYS A N 1
ATOM 780 C CA . LYS A 1 97 ? -26.306 0.599 35.755 1.00 96.31 97 LYS A CA 1
ATOM 781 C C . LYS A 1 97 ? -26.585 -0.066 37.105 1.00 96.31 97 LYS A C 1
ATOM 783 O O . LYS A 1 97 ? -27.577 0.271 37.744 1.00 96.31 97 LYS A O 1
ATOM 788 N N . LYS A 1 98 ? -25.728 -0.990 37.552 1.00 95.44 98 LYS A N 1
ATOM 789 C CA . LYS A 1 98 ? -25.867 -1.632 38.872 1.00 95.44 98 LYS A CA 1
ATOM 790 C C . LYS A 1 98 ? -25.606 -0.634 40.003 1.00 95.44 98 LYS A C 1
ATOM 792 O O . LYS A 1 98 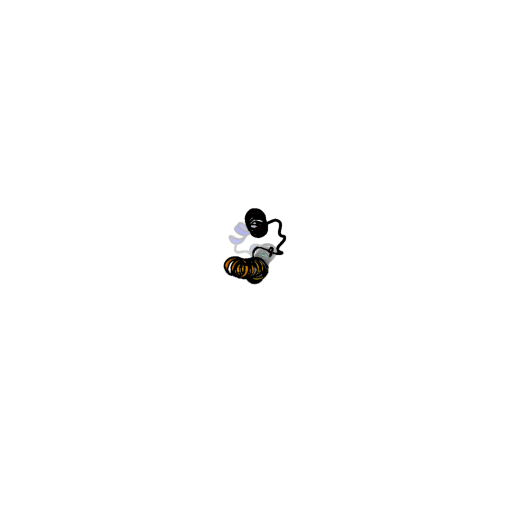? -26.353 -0.633 40.978 1.00 95.44 98 LYS A O 1
ATOM 797 N N . VAL A 1 99 ? -24.613 0.245 39.838 1.00 95.31 99 VAL A N 1
ATOM 798 C CA . VAL A 1 99 ? -24.356 1.364 40.762 1.00 95.31 99 VAL A CA 1
ATOM 799 C C . VAL A 1 99 ? -25.566 2.292 40.839 1.00 95.31 99 VAL A C 1
ATOM 801 O O . VAL A 1 99 ? -26.018 2.609 41.934 1.00 95.31 99 VAL A O 1
ATOM 804 N N . ALA A 1 100 ? -26.141 2.675 39.695 1.00 94.25 100 ALA A N 1
ATOM 805 C CA . ALA A 1 100 ? -27.335 3.520 39.640 1.00 94.25 100 ALA A CA 1
ATOM 806 C C . ALA A 1 100 ? -28.563 2.867 40.304 1.00 94.25 100 ALA A C 1
ATOM 808 O O . ALA A 1 100 ? -29.415 3.566 40.842 1.00 94.25 100 ALA A O 1
ATOM 809 N N . ALA A 1 101 ? -28.636 1.533 40.309 1.00 96.06 101 ALA A N 1
ATOM 810 C CA . ALA A 1 101 ? -29.645 0.768 41.041 1.00 96.06 101 ALA A CA 1
ATOM 811 C C . ALA A 1 101 ? -29.351 0.636 42.554 1.00 96.06 101 ALA A C 1
ATOM 813 O O . ALA A 1 101 ? -30.068 -0.076 43.252 1.00 96.06 101 ALA A O 1
ATOM 814 N N . GLY A 1 102 ? -28.307 1.299 43.064 1.00 93.50 102 GLY A N 1
ATOM 815 C CA . GLY A 1 102 ? -27.950 1.348 44.485 1.00 93.50 102 GLY A CA 1
ATOM 816 C C . GLY A 1 102 ? -26.904 0.322 44.928 1.00 93.50 102 GLY A C 1
ATOM 817 O O . GLY A 1 102 ? -26.544 0.295 46.103 1.00 93.50 102 GLY A O 1
ATOM 818 N N . ASN A 1 103 ? -26.383 -0.518 44.027 1.00 94.62 103 ASN A N 1
ATOM 819 C CA . ASN A 1 103 ? -25.344 -1.482 44.386 1.00 94.62 103 ASN A CA 1
ATOM 820 C C . ASN A 1 103 ? -23.941 -0.861 44.267 1.00 94.62 103 ASN A C 1
ATOM 822 O O . ASN A 1 103 ? -23.332 -0.889 43.199 1.00 94.62 103 ASN A O 1
ATOM 826 N N . LEU A 1 104 ? -23.419 -0.337 45.380 1.00 93.50 104 LEU A N 1
ATOM 827 C CA . LEU A 1 104 ? -22.089 0.285 45.451 1.00 93.50 104 LEU A CA 1
ATOM 828 C C . LEU A 1 104 ? -20.943 -0.701 45.737 1.00 93.50 104 LEU A C 1
ATOM 830 O O . LEU A 1 104 ? -19.789 -0.287 45.778 1.00 93.50 104 LEU A O 1
ATOM 834 N N . THR A 1 105 ? -21.220 -1.996 45.936 1.00 92.50 105 THR A N 1
ATOM 835 C CA . THR A 1 105 ? -20.184 -2.993 46.285 1.00 92.50 105 THR A CA 1
ATOM 836 C C . THR A 1 105 ? -19.449 -3.556 45.075 1.00 92.50 105 THR A C 1
ATOM 838 O O . THR A 1 105 ? -18.406 -4.191 45.217 1.00 92.50 105 THR A O 1
ATOM 841 N N . ILE A 1 106 ? -19.968 -3.317 43.871 1.00 94.25 106 ILE A N 1
ATOM 842 C CA . ILE A 1 106 ? -19.351 -3.793 42.636 1.00 94.25 106 ILE A CA 1
ATOM 843 C C . ILE A 1 106 ? -18.149 -2.937 42.232 1.00 94.25 106 ILE A C 1
ATOM 845 O O . ILE A 1 106 ? -18.096 -1.738 42.496 1.00 94.25 106 ILE A O 1
ATOM 849 N N . ARG A 1 107 ? -17.193 -3.548 41.536 1.00 93.88 107 ARG A N 1
ATOM 850 C CA . ARG A 1 107 ? -16.065 -2.861 40.897 1.00 93.88 107 ARG A CA 1
ATOM 851 C C . ARG A 1 107 ? -15.919 -3.370 39.474 1.00 93.88 107 ARG A C 1
ATOM 853 O O . ARG A 1 107 ? -16.023 -4.574 39.236 1.00 93.88 107 ARG A O 1
ATOM 860 N N . THR A 1 108 ? -15.659 -2.465 38.539 1.00 94.00 108 THR A N 1
ATOM 861 C CA . THR A 1 108 ? -15.482 -2.819 37.130 1.00 94.00 108 THR A CA 1
ATOM 862 C C . THR A 1 108 ? -14.130 -3.503 36.953 1.00 94.00 108 THR A C 1
ATOM 864 O O . THR A 1 108 ? -13.080 -2.916 37.230 1.00 94.00 108 THR A O 1
ATOM 867 N N . SER A 1 109 ? -14.135 -4.750 36.480 1.00 88.19 109 SER A N 1
ATOM 868 C CA . SER A 1 109 ? -12.931 -5.574 36.328 1.00 88.19 109 SER A CA 1
ATOM 869 C C . SER A 1 109 ? -12.295 -5.412 34.940 1.00 88.19 109 SER A C 1
ATOM 871 O O . SER A 1 109 ? -12.267 -6.349 34.141 1.00 88.19 109 SER A O 1
ATOM 873 N N . TYR A 1 110 ? -11.788 -4.218 34.635 1.00 90.19 110 TYR A N 1
ATOM 874 C CA . TYR A 1 110 ? -11.056 -3.959 33.393 1.00 90.19 110 TYR A CA 1
ATOM 875 C C . TYR A 1 110 ? -9.690 -3.350 33.697 1.00 90.19 110 TYR A C 1
ATOM 877 O O . TYR A 1 110 ? -9.593 -2.273 34.280 1.00 90.19 110 TYR A O 1
ATOM 885 N N . LYS A 1 111 ? -8.629 -4.067 33.316 1.00 85.62 111 LYS A N 1
ATOM 886 C CA . LYS A 1 111 ? -7.239 -3.641 33.494 1.00 85.62 111 LYS A CA 1
ATOM 887 C C . LYS A 1 111 ? -6.612 -3.431 32.125 1.00 85.62 111 LYS A C 1
ATOM 889 O O . LYS A 1 111 ? -6.409 -4.391 31.387 1.00 85.62 111 LYS A O 1
ATOM 894 N N . ALA A 1 112 ? -6.303 -2.184 31.804 1.00 88.00 112 ALA A N 1
ATOM 895 C CA . ALA A 1 112 ? -5.570 -1.814 30.605 1.00 88.00 112 ALA A CA 1
ATOM 896 C C . ALA A 1 112 ? -4.682 -0.608 30.913 1.00 88.00 112 ALA A C 1
ATOM 898 O O . ALA A 1 112 ? -5.077 0.272 31.669 1.00 88.00 112 ALA A O 1
ATOM 899 N N . ASN A 1 113 ? -3.505 -0.546 30.297 1.00 90.06 113 ASN A N 1
ATOM 900 C CA . ASN A 1 113 ? -2.592 0.591 30.434 1.00 90.06 113 ASN A CA 1
ATOM 901 C C . ASN A 1 113 ? -2.914 1.656 29.373 1.00 90.06 113 ASN A C 1
ATOM 903 O O . ASN A 1 113 ? -2.058 2.025 28.575 1.00 90.06 113 ASN A O 1
ATOM 907 N N . ASN A 1 114 ? -4.182 2.065 29.303 1.00 90.38 114 ASN A N 1
ATOM 908 C CA . ASN A 1 114 ? -4.688 3.062 28.362 1.00 90.38 114 ASN A CA 1
ATOM 909 C C . ASN A 1 114 ? -5.763 3.939 29.021 1.00 90.38 114 ASN A C 1
ATOM 911 O O . ASN A 1 114 ? -6.107 3.760 30.193 1.00 90.38 114 ASN A O 1
ATOM 915 N N . GLU A 1 115 ? -6.320 4.873 28.258 1.00 90.31 115 GLU A N 1
ATOM 916 C CA . GLU A 1 115 ? -7.312 5.846 28.717 1.00 90.31 115 GLU A CA 1
ATOM 917 C C . GLU A 1 115 ? -8.543 5.167 29.332 1.00 90.31 115 GLU A C 1
ATOM 919 O O . GLU A 1 115 ? -9.078 5.638 30.334 1.00 90.31 115 GLU A O 1
ATOM 924 N N . ILE A 1 116 ? -8.966 4.023 28.785 1.00 91.31 116 ILE A N 1
ATOM 925 C CA . ILE A 1 116 ? -10.126 3.284 29.295 1.00 91.31 116 ILE A CA 1
ATOM 926 C C . ILE A 1 116 ? -9.823 2.629 30.646 1.00 91.31 116 ILE A C 1
ATOM 928 O O . ILE A 1 116 ? -10.676 2.626 31.534 1.00 91.31 116 ILE A O 1
ATOM 932 N N . GLY A 1 117 ? -8.610 2.105 30.831 1.00 92.50 117 GLY A N 1
ATOM 933 C CA . GLY A 1 117 ? -8.174 1.586 32.127 1.00 92.50 117 GLY A CA 1
ATOM 934 C C . GLY A 1 117 ? -8.127 2.671 33.202 1.00 92.50 117 GLY A C 1
ATOM 935 O O . GLY A 1 117 ? -8.611 2.445 34.309 1.00 92.50 117 GLY A O 1
ATOM 936 N N . ASN A 1 118 ? -7.653 3.870 32.850 1.00 94.25 118 ASN A N 1
ATOM 937 C CA . ASN A 1 118 ? -7.655 5.018 33.760 1.00 94.25 118 ASN A CA 1
ATOM 938 C C . ASN A 1 118 ? -9.082 5.412 34.170 1.00 94.25 118 ASN A C 1
ATOM 940 O O . ASN A 1 118 ? -9.340 5.614 35.354 1.00 94.25 118 ASN A O 1
ATOM 944 N N . ILE A 1 119 ? -10.029 5.444 33.224 1.00 93.94 119 ILE A N 1
ATOM 945 C CA . ILE A 1 119 ? -11.448 5.710 33.523 1.00 93.94 119 ILE A CA 1
ATOM 946 C C . ILE A 1 119 ? -12.007 4.665 34.494 1.00 93.94 119 ILE A C 1
ATOM 948 O O . ILE A 1 119 ? -12.688 5.017 35.456 1.00 93.94 119 ILE A O 1
ATOM 952 N N . VAL A 1 120 ? -11.712 3.383 34.268 1.00 94.00 120 VAL A N 1
ATOM 953 C CA . VAL A 1 120 ? -12.163 2.292 35.143 1.00 94.00 120 VAL A CA 1
ATOM 954 C C . VAL A 1 120 ? -11.557 2.410 36.541 1.00 94.00 120 VAL A C 1
ATOM 956 O O . VAL A 1 120 ? -12.263 2.206 37.528 1.00 94.00 120 VAL A O 1
ATOM 959 N N . GLN A 1 121 ? -10.282 2.784 36.646 1.00 95.19 121 GLN A N 1
ATOM 960 C CA . GLN A 1 121 ? -9.633 3.024 37.931 1.00 95.19 121 GLN A CA 1
ATOM 961 C C . GLN A 1 121 ? -10.290 4.188 38.679 1.00 95.19 121 GLN A C 1
ATOM 963 O O . GLN A 1 121 ? -10.670 4.019 39.835 1.00 95.19 121 GLN A O 1
ATOM 968 N N . SER A 1 122 ? -10.499 5.330 38.020 1.00 94.88 122 SER A N 1
ATOM 969 C CA . SER A 1 122 ? -11.185 6.479 38.622 1.00 94.88 122 SER A CA 1
ATOM 970 C C . SER A 1 122 ? -12.621 6.149 39.036 1.00 94.88 122 SER A C 1
ATOM 972 O O . SER A 1 122 ? -13.053 6.560 40.111 1.00 94.88 122 SER A O 1
ATOM 974 N N . PHE A 1 123 ? -13.349 5.375 38.226 1.00 94.88 123 PHE A N 1
ATOM 975 C CA . PHE A 1 123 ? -14.693 4.903 38.561 1.00 94.88 123 PHE A CA 1
ATOM 976 C C . PHE A 1 123 ? -14.693 4.027 39.820 1.00 94.88 123 PHE A C 1
ATOM 978 O O . PHE A 1 123 ? -15.498 4.249 40.720 1.00 94.88 123 PHE A O 1
ATOM 985 N N . ASN A 1 124 ? -13.764 3.075 39.918 1.00 95.12 124 ASN A N 1
ATOM 986 C CA . ASN A 1 124 ? -13.636 2.222 41.097 1.00 95.12 124 ASN A CA 1
ATOM 987 C C . ASN A 1 124 ? -13.272 3.038 42.349 1.00 95.12 124 ASN A C 1
ATOM 989 O O . ASN A 1 124 ? -13.918 2.865 43.378 1.00 95.12 124 ASN A O 1
ATOM 993 N N . SER A 1 125 ? -12.337 3.990 42.245 1.00 95.06 125 SER A N 1
ATOM 994 C CA . SER A 1 125 ? -11.985 4.886 43.356 1.00 95.06 125 SER A CA 1
ATOM 995 C C . SER A 1 125 ? -13.137 5.802 43.783 1.00 95.06 125 SER A C 1
ATOM 997 O O . SER A 1 125 ? -13.273 6.102 44.964 1.00 95.06 125 SER A O 1
ATOM 999 N N . MET A 1 126 ? -13.996 6.245 42.858 1.00 94.56 126 MET A N 1
ATOM 1000 C CA . MET A 1 126 ? -15.218 6.980 43.210 1.00 94.56 126 MET A CA 1
ATOM 1001 C C . MET A 1 126 ? -16.142 6.120 44.079 1.00 94.56 126 MET A C 1
ATOM 1003 O O . MET A 1 126 ? -16.664 6.613 45.072 1.00 94.56 126 MET A O 1
ATOM 1007 N N . LEU A 1 127 ? -16.323 4.843 43.730 1.00 95.00 127 LEU A N 1
ATOM 1008 C CA . LEU A 1 127 ? -17.143 3.924 44.521 1.00 95.00 127 LEU A CA 1
ATOM 1009 C C . LEU A 1 127 ? -16.519 3.615 45.883 1.00 95.00 127 LEU A C 1
ATOM 1011 O O . LEU A 1 127 ? -17.256 3.530 46.859 1.00 95.00 127 LEU A O 1
ATOM 1015 N N . ASP A 1 128 ? -15.190 3.505 45.962 1.00 94.06 128 ASP A N 1
ATOM 1016 C CA . ASP A 1 128 ? -14.472 3.324 47.233 1.00 94.06 128 ASP A CA 1
ATOM 1017 C C . ASP A 1 128 ? -14.712 4.492 48.206 1.00 94.06 128 ASP A C 1
ATOM 1019 O O . ASP A 1 128 ? -14.737 4.275 49.410 1.00 94.06 128 ASP A O 1
ATOM 1023 N N . ASN A 1 129 ? -14.928 5.712 47.699 1.00 93.00 129 ASN A N 1
ATOM 1024 C CA . ASN A 1 129 ? -15.212 6.896 48.521 1.00 93.00 129 ASN A CA 1
ATOM 1025 C C . ASN A 1 129 ? -16.691 7.046 48.925 1.00 93.00 129 ASN A C 1
ATOM 1027 O O . ASN A 1 129 ? -17.003 7.883 49.770 1.00 93.00 129 ASN A O 1
ATOM 1031 N N . LEU A 1 130 ? -17.609 6.324 48.275 1.00 89.25 130 LEU A N 1
ATOM 1032 C CA . LEU A 1 130 ? -19.052 6.395 48.548 1.00 89.25 130 LEU A CA 1
ATOM 1033 C C . LEU A 1 130 ? -19.531 5.332 49.549 1.00 89.25 130 LEU A C 1
ATOM 1035 O O . LEU A 1 130 ? -20.688 5.382 49.968 1.00 89.25 130 LEU A O 1
ATOM 1039 N N . GLN A 1 131 ? -18.679 4.359 49.872 1.00 67.56 131 GLN A N 1
ATOM 1040 C CA . GLN A 1 131 ? -18.920 3.321 50.876 1.00 67.56 131 GLN A CA 1
ATOM 1041 C C . GLN A 1 131 ? -18.373 3.740 52.238 1.00 67.56 131 GLN A C 1
ATOM 1043 O O . GLN A 1 131 ? -19.005 3.338 53.240 1.00 67.56 131 GLN A O 1
#

InterPro domains:
  IPR003660 HAMP domain [PF00672] (89-131)
  IPR003660 HAMP domain [PS50885] (83-131)

Secondary structure (DSSP, 8-state):
-HHHHHHTTS-SHHHHHHIIIIIHHHHHHHHHHHHHHHHHHHHHHHHHHHHHHHHHHHHHHHHHHHHHHHHHHHHHHHHHHHHHHHHHHHHHHHHHHHHHTT--S-------SSHHHHHHHHHHHHHHHH-

Radius of gyration: 44.57 Å; chains: 1; bounding box: 71×18×121 Å

Foldseek 3Di:
DVVLVVLVVPPDPVNVVCCVPPVVVVVVVVVVVVVVVVVVVVVVVVVVVVVVVVVVVVVVVVVVVVVVVVVVVVVVVVVVCCVPVVVLVVQVVVVVVVVVVVPLPDARPDDDPDPSNVVSVVVNVVSVVVD

pLDDT: mean 90.75, std 9.28, range [60.19, 98.25]

Organism: Bacillus thuringiensis (NCBI:txid1428)

Sequence (131 aa):
MKKAQELGKANNEESYTYYLKEIEPNMQKTIQSIRELMVYNSNNAEQLQQVNNNNAQNTMIMFVVLSILAIIIVIFIGYLIKLTIRQALLLLQNDMKKVAAGNLTIRTSYKANNEIGNIVQSFNSMLDNLQ